Protein AF-A0A975A0Q0-F1 (afdb_monomer_lite)

Organism: NCBI:txid2810512

InterPro domains:
  IPR004027 SEC-C motif [PF02810] (6-23)

Radius of gyration: 30.04 Å; chains: 1; bounding box: 64×14×72 Å

Sequence (80 aa):
MNKPGRNEPCHCGSGKKYKHCHFKEDTKKNNSNKSLIIGGIIIVFIVVAALMAYLKSAQNGGRGPAPDGKVWSKEHGHYH

Structure (mmCIF, N/CA/C/O backbone):
data_AF-A0A975A0Q0-F1
#
_entry.id   AF-A0A975A0Q0-F1
#
loop_
_atom_site.group_PDB
_atom_site.id
_atom_site.type_symbol
_atom_site.label_atom_id
_atom_site.label_alt_id
_atom_site.label_comp_id
_atom_site.label_asym_id
_atom_site.label_entity_id
_atom_site.label_seq_id
_atom_site.pdbx_PDB_ins_code
_atom_site.Cartn_x
_atom_site.Cartn_y
_atom_site.Cartn_z
_atom_site.occupancy
_atom_site.B_iso_or_equiv
_atom_site.auth_seq_id
_atom_site.auth_comp_id
_atom_site.auth_asym_id
_atom_site.auth_atom_id
_atom_site.pdbx_PDB_model_num
ATOM 1 N N . MET A 1 1 ? -24.521 8.454 11.850 1.00 51.12 1 MET A N 1
ATOM 2 C CA . MET A 1 1 ? -24.607 8.249 13.314 1.00 51.12 1 MET A CA 1
ATOM 3 C C . MET A 1 1 ? -23.291 8.692 13.931 1.00 51.12 1 MET A C 1
ATOM 5 O O . MET A 1 1 ? -22.252 8.187 13.519 1.00 51.12 1 MET A O 1
ATOM 9 N N . ASN A 1 2 ? -23.314 9.675 14.833 1.00 66.00 2 ASN A N 1
ATOM 10 C CA . ASN A 1 2 ? -22.108 10.108 15.540 1.00 66.00 2 ASN A CA 1
ATOM 11 C C . ASN A 1 2 ? -21.666 9.005 16.503 1.00 66.00 2 ASN A C 1
ATOM 13 O O . ASN A 1 2 ? -22.489 8.442 17.221 1.00 66.00 2 ASN A O 1
ATOM 17 N N . LYS A 1 3 ? -20.374 8.665 16.483 1.00 69.06 3 LYS A N 1
ATOM 18 C CA . LYS A 1 3 ? -19.808 7.727 17.457 1.00 69.06 3 LYS A CA 1
ATOM 19 C C . LYS A 1 3 ? -19.926 8.372 18.841 1.00 69.06 3 LYS A C 1
ATOM 21 O O . LYS A 1 3 ? -19.569 9.548 18.945 1.00 69.06 3 LYS A O 1
ATOM 26 N N . PRO A 1 4 ? -20.394 7.644 19.870 1.00 85.50 4 PRO A N 1
ATOM 27 C CA . PRO A 1 4 ? -20.469 8.190 21.217 1.00 85.50 4 PRO A CA 1
ATOM 28 C C . PRO A 1 4 ? -19.099 8.725 21.643 1.00 85.50 4 PRO A C 1
ATOM 30 O O . PRO A 1 4 ? -18.049 8.150 21.330 1.00 85.50 4 PRO A O 1
ATOM 33 N N . GLY A 1 5 ? -19.101 9.857 22.338 1.00 86.00 5 GLY A N 1
ATOM 34 C CA . GLY A 1 5 ? -17.909 10.456 22.911 1.00 86.00 5 GLY A CA 1
ATOM 35 C C . GLY A 1 5 ? -17.231 9.492 23.886 1.00 86.00 5 GLY A C 1
ATOM 36 O O . GLY A 1 5 ? -17.869 8.678 24.548 1.00 86.00 5 GLY A O 1
ATOM 37 N N . ARG A 1 6 ? -15.901 9.581 24.021 1.00 90.25 6 ARG A N 1
ATOM 38 C CA . ARG A 1 6 ? -15.085 8.655 24.839 1.00 90.25 6 ARG A CA 1
ATOM 39 C C . ARG A 1 6 ? -15.624 8.462 26.276 1.00 90.25 6 ARG A C 1
ATOM 41 O O . ARG A 1 6 ? -15.497 7.374 26.837 1.00 90.25 6 ARG A O 1
ATOM 48 N N . ASN A 1 7 ? -16.191 9.509 26.878 1.00 92.75 7 ASN A N 1
ATOM 49 C CA . ASN A 1 7 ? -16.730 9.486 28.243 1.00 92.75 7 ASN A CA 1
ATOM 50 C C . ASN A 1 7 ? -18.250 9.231 28.327 1.00 92.75 7 ASN A C 1
ATOM 52 O O . ASN A 1 7 ? -18.748 9.108 29.443 1.00 92.75 7 ASN A O 1
ATOM 56 N N . GLU A 1 8 ? -18.965 9.141 27.203 1.00 92.31 8 GLU A N 1
ATOM 57 C CA . GLU A 1 8 ? -20.418 8.924 27.165 1.00 92.31 8 GLU A CA 1
ATOM 58 C C . GLU A 1 8 ? -20.794 7.460 27.459 1.00 92.31 8 GLU A C 1
ATOM 60 O O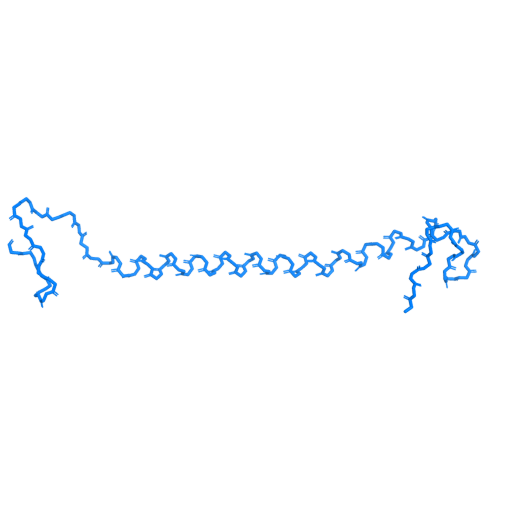 . GLU A 1 8 ? -19.927 6.580 27.372 1.00 92.31 8 GLU A O 1
ATOM 65 N N . PRO A 1 9 ? -22.059 7.166 27.821 1.00 93.19 9 PRO A N 1
ATOM 66 C CA . PRO A 1 9 ? -22.542 5.796 27.968 1.00 93.19 9 PRO A CA 1
ATOM 67 C C . PRO A 1 9 ? -22.324 4.978 26.691 1.00 93.19 9 PRO A C 1
ATOM 69 O O . PRO A 1 9 ? -22.509 5.462 25.575 1.00 93.19 9 PRO A O 1
ATOM 72 N N . CYS A 1 10 ? -21.916 3.720 26.842 1.00 92.62 10 CYS A N 1
ATOM 73 C CA . CYS A 1 10 ? -21.701 2.845 25.698 1.00 92.62 10 CYS A CA 1
ATOM 74 C C . CYS A 1 10 ? -23.033 2.415 25.060 1.00 92.62 10 CYS A C 1
ATOM 76 O O . CYS A 1 10 ? -23.975 2.036 25.754 1.00 92.62 10 CYS A O 1
ATOM 78 N N . HIS A 1 11 ? -23.070 2.385 23.726 1.00 91.19 11 HIS A N 1
ATOM 79 C CA . HIS A 1 11 ? -24.247 2.028 22.927 1.00 91.19 11 HIS A CA 1
ATOM 80 C C . HIS A 1 11 ? -24.720 0.569 23.083 1.00 91.19 11 HIS A C 1
ATOM 82 O O . HIS A 1 11 ? -25.775 0.217 22.571 1.0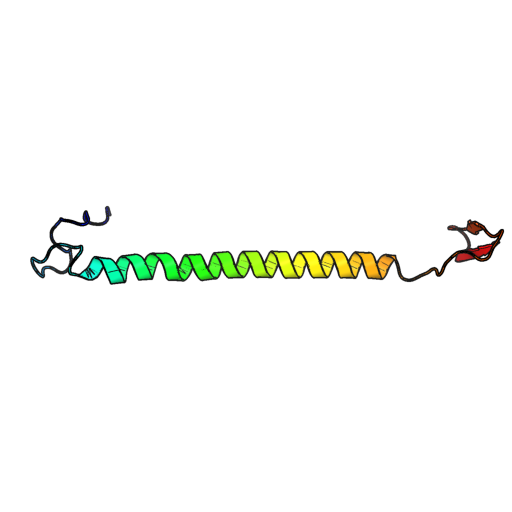0 91.19 11 HIS A O 1
ATOM 88 N N . CYS A 1 12 ? -23.963 -0.300 23.761 1.00 91.56 12 CYS A N 1
ATOM 89 C CA . CYS A 1 12 ? -24.365 -1.686 24.022 1.00 91.56 12 CYS A CA 1
ATOM 90 C C . CYS A 1 12 ? -25.343 -1.842 25.201 1.00 91.56 12 CYS A C 1
ATOM 92 O O . CYS A 1 12 ? -25.692 -2.964 25.548 1.00 91.56 12 CYS A O 1
ATOM 94 N N . GLY A 1 13 ? -25.723 -0.744 25.867 1.00 88.44 13 GLY A N 1
ATOM 95 C CA . GLY A 1 13 ? -26.648 -0.775 27.006 1.00 88.44 13 GLY A CA 1
ATOM 96 C C . GLY A 1 13 ? -26.019 -1.210 28.335 1.00 88.44 13 GLY A C 1
ATOM 97 O O . GLY A 1 13 ? -26.719 -1.331 29.330 1.00 88.44 13 GLY A O 1
ATOM 98 N N . SER A 1 14 ? -24.695 -1.397 28.400 1.00 90.31 14 SER A N 1
ATOM 99 C CA . SER A 1 14 ? -24.008 -1.852 29.624 1.00 90.31 14 SER A CA 1
ATOM 100 C C . SER A 1 14 ? -23.932 -0.818 30.758 1.00 90.31 14 SER A C 1
ATOM 102 O O . SER A 1 14 ? -23.411 -1.131 31.827 1.00 90.31 14 SER A O 1
ATOM 104 N N . GLY A 1 15 ? -24.332 0.436 30.516 1.00 89.50 15 GLY A N 1
ATOM 105 C CA . GLY A 1 15 ? -24.180 1.553 31.461 1.00 89.50 15 GLY A CA 1
ATOM 106 C C . GLY A 1 15 ? -22.731 2.018 31.695 1.00 89.50 15 GLY A C 1
ATOM 107 O O . GLY A 1 15 ? -22.500 3.040 32.337 1.00 89.50 15 GLY A O 1
ATOM 108 N N . LYS A 1 16 ? -21.729 1.313 31.154 1.00 92.38 16 LYS A N 1
ATOM 109 C CA . LYS A 1 16 ? -20.308 1.676 31.270 1.00 92.38 16 LYS A CA 1
ATOM 110 C C . LYS A 1 16 ? -19.956 2.814 30.307 1.00 92.38 16 LYS A C 1
ATOM 112 O O . LYS A 1 16 ? -20.513 2.909 29.214 1.00 92.38 16 LYS A O 1
ATOM 117 N N . LYS A 1 17 ? -18.966 3.644 30.671 1.00 93.00 17 LYS A N 1
ATOM 118 C CA . LYS A 1 17 ? -18.390 4.657 29.762 1.00 93.00 17 LYS A CA 1
ATOM 119 C C . LYS A 1 17 ? -17.829 3.975 28.512 1.00 93.00 17 LYS A C 1
ATOM 121 O O . LYS A 1 17 ? -17.146 2.957 28.634 1.00 93.00 17 LYS A O 1
ATOM 126 N N . TYR A 1 18 ? -18.032 4.565 27.337 1.00 93.69 18 TYR A N 1
ATOM 127 C CA . TYR A 1 18 ? -17.626 4.017 26.041 1.00 93.69 18 TYR A CA 1
ATOM 128 C C . TYR A 1 18 ? -16.147 3.595 26.014 1.00 93.69 18 TYR A C 1
ATOM 130 O O . TYR A 1 18 ? -15.834 2.480 25.595 1.00 93.69 18 TYR A O 1
ATOM 138 N N . LYS A 1 19 ? -15.245 4.404 26.593 1.00 90.44 19 LYS A N 1
ATOM 139 C CA . LYS A 1 19 ? -13.809 4.081 26.740 1.00 90.44 19 LYS A CA 1
ATOM 140 C C . LYS A 1 19 ? -13.476 2.788 27.487 1.00 90.44 19 LYS A C 1
ATOM 142 O O . LYS A 1 19 ? -12.402 2.237 27.269 1.00 90.44 19 LYS A O 1
ATOM 147 N N . HIS A 1 20 ? -14.355 2.337 28.377 1.00 93.69 20 HIS A N 1
ATOM 148 C CA . HIS A 1 20 ? -14.188 1.122 29.182 1.00 93.69 20 HIS A CA 1
ATOM 149 C C . HIS A 1 20 ? -15.022 -0.052 28.653 1.00 93.69 20 HIS A C 1
ATOM 151 O O . HIS A 1 20 ? -15.168 -1.063 29.334 1.00 93.69 20 HIS A O 1
ATOM 157 N N . CYS A 1 21 ? -15.589 0.091 27.458 1.00 92.62 21 CYS A N 1
ATOM 158 C CA . CYS A 1 21 ? -16.386 -0.926 26.797 1.00 92.62 21 CYS A CA 1
ATOM 159 C C . CYS A 1 21 ? -15.895 -1.059 25.342 1.00 92.62 21 CYS A C 1
ATOM 161 O O . CYS A 1 21 ? -14.716 -1.343 25.132 1.00 92.62 21 CYS A O 1
ATOM 163 N N . HIS A 1 22 ? -16.736 -0.786 24.345 1.00 91.38 22 HIS A N 1
ATOM 164 C CA . HIS A 1 22 ? -16.438 -1.034 22.927 1.00 91.38 22 HIS A CA 1
ATOM 165 C C . HIS A 1 22 ? -15.402 -0.095 22.273 1.00 91.38 22 HIS A C 1
ATOM 167 O O . HIS A 1 22 ? -15.013 -0.319 21.131 1.00 91.38 22 HIS A O 1
ATOM 173 N N . PHE A 1 23 ? -14.864 0.914 22.974 1.00 88.12 23 PHE A N 1
ATOM 174 C CA . PHE A 1 23 ? -13.916 1.873 22.381 1.00 88.12 23 PHE A CA 1
ATOM 175 C C . PHE A 1 23 ? -12.703 1.220 21.704 1.00 88.12 23 PHE A C 1
ATOM 177 O O . PHE A 1 23 ? -12.309 1.659 20.624 1.00 88.12 23 PHE A O 1
ATOM 184 N N . LYS A 1 24 ? -12.105 0.185 22.315 1.00 84.56 24 LYS A N 1
ATOM 185 C CA . LYS A 1 24 ? -10.935 -0.523 21.756 1.00 84.56 24 LYS A CA 1
ATOM 186 C C . LYS A 1 24 ? -11.290 -1.337 20.511 1.00 84.56 24 LYS A C 1
ATOM 188 O O . LYS A 1 24 ? -10.510 -1.387 19.564 1.00 84.56 24 LYS A O 1
ATOM 193 N N . GLU A 1 25 ? -12.457 -1.965 20.510 1.00 83.12 25 GLU A N 1
ATOM 194 C CA . GLU A 1 25 ? -12.931 -2.788 19.398 1.00 83.12 25 GLU A CA 1
ATOM 195 C C . GLU A 1 25 ? -13.288 -1.910 18.196 1.00 83.12 25 GLU A C 1
ATOM 197 O O . GLU A 1 25 ? -12.820 -2.161 17.085 1.00 83.12 25 GLU A O 1
ATOM 202 N N . ASP A 1 26 ? -13.989 -0.802 18.438 1.00 81.88 26 ASP A N 1
ATOM 203 C CA . ASP A 1 26 ? -14.381 0.155 17.403 1.00 81.88 26 ASP A CA 1
ATOM 204 C C . ASP A 1 26 ? -13.192 0.926 16.819 1.00 81.88 26 ASP A C 1
ATOM 206 O O . ASP A 1 26 ? -13.163 1.225 15.619 1.00 81.88 26 ASP A O 1
ATOM 210 N N . THR A 1 27 ? -12.168 1.226 17.629 1.00 78.00 27 THR A N 1
ATOM 211 C CA . THR A 1 27 ? -10.914 1.793 17.101 1.00 78.00 27 THR A CA 1
ATOM 212 C C . THR A 1 27 ? -10.142 0.777 16.267 1.00 78.00 27 THR A C 1
ATOM 214 O O . THR A 1 27 ? -9.625 1.134 15.207 1.00 78.00 27 THR A O 1
ATOM 217 N N . LYS A 1 28 ? -10.111 -0.497 16.676 1.00 71.00 28 LYS A N 1
ATOM 218 C CA . LYS A 1 28 ? -9.435 -1.566 15.926 1.00 71.00 28 LYS A CA 1
ATOM 219 C C . LYS A 1 28 ? -10.125 -1.866 14.589 1.00 71.00 28 LYS A C 1
ATOM 221 O O . LYS A 1 28 ? -9.440 -2.097 13.590 1.00 71.00 28 LYS A O 1
ATOM 226 N N . LYS A 1 29 ? -11.459 -1.792 14.536 1.00 66.69 29 LYS A N 1
ATOM 227 C CA . LYS A 1 29 ? -12.265 -2.038 13.324 1.00 66.69 29 LYS A CA 1
ATOM 228 C C . LYS A 1 29 ? -12.103 -0.950 12.249 1.00 66.69 29 LYS A C 1
ATOM 230 O O . LYS A 1 29 ? -12.214 -1.233 11.064 1.00 66.69 29 LYS A O 1
ATOM 235 N N . ASN A 1 30 ? -11.785 0.284 12.648 1.00 62.91 30 ASN A N 1
ATOM 236 C CA . ASN A 1 30 ? -11.512 1.404 11.729 1.00 62.91 30 ASN A CA 1
ATOM 237 C C . ASN A 1 30 ? -10.093 1.361 11.121 1.00 62.91 30 ASN A C 1
ATOM 239 O O . ASN A 1 30 ? -9.843 1.936 10.067 1.00 62.91 30 ASN A O 1
ATOM 243 N N . ASN A 1 31 ? -9.148 0.685 11.778 1.00 61.19 31 ASN A N 1
ATOM 244 C CA . ASN A 1 31 ? -7.766 0.581 11.296 1.00 61.19 31 ASN A CA 1
ATOM 245 C C . ASN A 1 31 ? -7.505 -0.653 10.420 1.00 61.19 31 ASN A C 1
ATOM 247 O O . ASN A 1 31 ? -6.487 -0.711 9.736 1.00 61.19 31 ASN A O 1
ATOM 251 N N . SER A 1 32 ? -8.408 -1.633 10.412 1.00 62.03 32 SER A N 1
ATOM 252 C CA . SER A 1 32 ? -8.190 -2.917 9.732 1.00 62.03 32 SER A CA 1
ATOM 253 C C . SER A 1 32 ? -8.354 -2.817 8.211 1.00 62.03 32 SER A C 1
ATOM 255 O O . SER A 1 32 ? -7.545 -3.357 7.466 1.00 62.03 32 SER A O 1
ATOM 257 N N . ASN A 1 33 ? -9.351 -2.074 7.730 1.00 62.50 33 ASN A N 1
ATOM 258 C CA . ASN A 1 33 ? -9.590 -1.869 6.297 1.00 62.50 33 ASN A CA 1
ATOM 259 C C . ASN A 1 33 ? -8.647 -0.824 5.674 1.00 62.50 33 ASN A C 1
ATOM 261 O O . ASN A 1 33 ? -8.206 -0.994 4.539 1.00 62.50 33 ASN A O 1
ATOM 265 N N . LYS A 1 34 ? -8.277 0.227 6.418 1.00 71.38 34 LYS A N 1
ATOM 266 C CA . LYS A 1 34 ? -7.327 1.243 5.933 1.00 71.38 34 LYS A CA 1
ATOM 267 C C . LYS A 1 34 ? -5.927 0.675 5.710 1.00 71.38 34 LYS A C 1
ATOM 269 O O . LYS A 1 34 ? -5.284 1.037 4.731 1.00 71.38 34 LYS A O 1
ATOM 274 N N . SER A 1 35 ? -5.483 -0.254 6.559 1.00 71.25 35 SER A N 1
ATOM 275 C CA . SER A 1 35 ? -4.173 -0.900 6.408 1.00 71.25 35 SER A CA 1
ATOM 276 C C . SER A 1 35 ? -4.063 -1.741 5.130 1.00 71.25 35 SER A C 1
ATOM 278 O O . SER A 1 35 ? -3.001 -1.765 4.514 1.00 71.25 35 SER A O 1
ATOM 280 N N . LEU A 1 36 ? -5.147 -2.400 4.705 1.00 75.12 36 LEU A N 1
ATOM 281 C CA . LEU A 1 36 ? -5.174 -3.195 3.472 1.00 75.12 36 LEU A CA 1
ATOM 282 C C . LEU A 1 36 ? -5.177 -2.316 2.217 1.00 75.12 36 LEU A C 1
ATOM 284 O O . LEU A 1 36 ? -4.468 -2.618 1.263 1.00 75.12 36 LEU A O 1
ATOM 288 N N . ILE A 1 37 ? -5.919 -1.204 2.231 1.00 83.81 37 ILE A N 1
ATOM 289 C CA . ILE A 1 37 ? -5.941 -0.248 1.113 1.00 83.81 37 ILE A CA 1
ATOM 290 C C . ILE A 1 37 ? -4.569 0.417 0.954 1.00 83.81 37 ILE A C 1
ATOM 292 O O . ILE A 1 37 ? -4.048 0.484 -0.155 1.00 83.81 37 ILE A O 1
ATOM 296 N N . ILE A 1 38 ? -3.949 0.856 2.056 1.00 86.38 38 ILE A N 1
ATOM 297 C CA . ILE A 1 38 ? -2.608 1.462 2.030 1.00 86.38 38 ILE A CA 1
ATOM 298 C C . ILE A 1 38 ? -1.565 0.443 1.550 1.00 86.38 38 ILE A C 1
ATOM 300 O O . ILE A 1 38 ? -0.766 0.762 0.673 1.00 86.38 38 ILE A O 1
ATOM 304 N N . GLY A 1 39 ? -1.605 -0.793 2.061 1.00 87.50 39 GLY A N 1
ATOM 305 C CA . GLY A 1 39 ? -0.728 -1.871 1.598 1.00 87.50 39 GLY A CA 1
ATOM 306 C C . GLY A 1 39 ? -0.907 -2.176 0.107 1.00 87.50 39 GLY A C 1
ATOM 307 O O . GLY A 1 39 ? 0.078 -2.274 -0.618 1.00 87.50 39 GLY A O 1
ATOM 308 N N . GLY A 1 40 ? -2.152 -2.242 -0.372 1.00 90.81 40 GLY A N 1
ATOM 309 C CA . GLY A 1 40 ? -2.465 -2.443 -1.788 1.00 90.81 40 GLY A CA 1
ATOM 310 C C . GLY A 1 40 ? -1.927 -1.324 -2.679 1.00 90.81 40 GLY A C 1
ATOM 311 O O . GLY A 1 40 ? -1.299 -1.605 -3.694 1.00 90.81 40 GLY A O 1
ATOM 312 N N . ILE A 1 41 ? -2.094 -0.061 -2.274 1.00 93.88 41 ILE A N 1
ATOM 313 C CA . ILE A 1 41 ? -1.562 1.099 -3.005 1.00 93.88 41 ILE A CA 1
ATOM 314 C C . ILE A 1 41 ? -0.030 1.034 -3.096 1.00 93.88 41 ILE A C 1
ATOM 316 O O . ILE A 1 41 ? 0.526 1.227 -4.174 1.00 93.88 41 ILE A O 1
ATOM 320 N N . ILE A 1 42 ? 0.658 0.713 -1.995 1.00 95.31 42 ILE A N 1
ATOM 321 C CA . ILE A 1 42 ? 2.123 0.575 -1.977 1.00 95.31 42 ILE A CA 1
ATOM 322 C C . ILE A 1 42 ? 2.578 -0.549 -2.915 1.00 95.31 42 ILE A C 1
ATOM 324 O O . ILE A 1 42 ? 3.496 -0.347 -3.707 1.00 95.31 42 ILE A O 1
ATOM 328 N N . ILE A 1 43 ? 1.919 -1.710 -2.871 1.00 95.88 43 ILE A N 1
ATOM 329 C CA . ILE A 1 43 ? 2.236 -2.841 -3.754 1.00 95.88 43 ILE A CA 1
ATOM 330 C C . ILE A 1 43 ? 2.037 -2.449 -5.22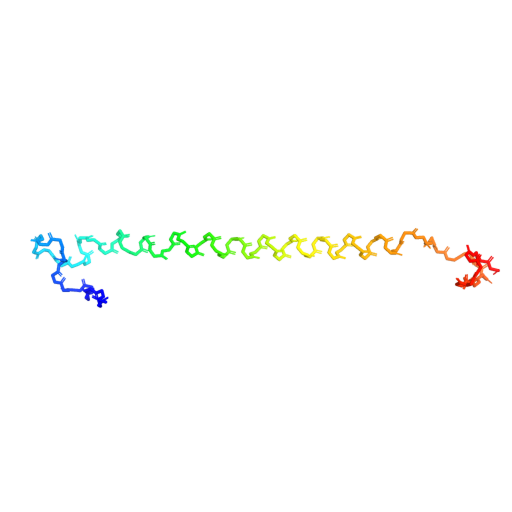1 1.00 95.88 43 ILE A C 1
ATOM 332 O O . ILE A 1 43 ? 2.911 -2.721 -6.041 1.00 95.88 43 ILE A O 1
ATOM 336 N N . VAL A 1 44 ? 0.943 -1.759 -5.555 1.00 96.44 44 VAL A N 1
ATOM 337 C CA . VAL A 1 44 ? 0.694 -1.264 -6.918 1.00 96.44 44 VAL A CA 1
ATOM 338 C C . VAL A 1 44 ? 1.808 -0.317 -7.364 1.00 96.44 44 VAL A C 1
ATOM 340 O O . VAL A 1 44 ? 2.342 -0.497 -8.455 1.00 96.44 44 VAL A O 1
ATOM 343 N N . PHE A 1 45 ? 2.224 0.637 -6.528 1.00 96.69 45 PHE A N 1
ATOM 344 C CA . PHE A 1 45 ? 3.334 1.532 -6.868 1.00 96.69 45 PHE A CA 1
ATOM 345 C C . PHE A 1 45 ? 4.657 0.786 -7.077 1.00 96.69 45 PHE A C 1
ATOM 347 O O . PHE A 1 45 ? 5.381 1.104 -8.019 1.00 96.69 45 PHE A O 1
ATOM 354 N N . ILE A 1 46 ? 4.960 -0.224 -6.256 1.00 97.25 46 ILE A N 1
ATOM 355 C CA . ILE A 1 46 ? 6.162 -1.058 -6.413 1.00 97.25 46 ILE A CA 1
ATOM 356 C C . ILE A 1 46 ? 6.112 -1.839 -7.731 1.00 97.25 46 ILE A C 1
ATOM 358 O O . ILE A 1 46 ? 7.093 -1.844 -8.473 1.00 97.25 46 ILE A O 1
ATOM 362 N N . VAL A 1 47 ? 4.973 -2.459 -8.055 1.00 97.44 47 VAL A N 1
ATOM 363 C CA . VAL A 1 47 ? 4.789 -3.214 -9.305 1.00 97.44 47 VAL A CA 1
ATOM 364 C C . VAL A 1 47 ? 4.901 -2.294 -10.519 1.00 97.44 47 VAL A C 1
ATOM 366 O O . VAL A 1 47 ? 5.589 -2.636 -11.478 1.00 97.44 47 VAL A O 1
ATOM 369 N N . VAL A 1 48 ? 4.292 -1.107 -10.473 1.00 97.25 48 VAL A N 1
ATOM 370 C CA . VAL A 1 48 ? 4.392 -0.107 -11.547 1.00 97.25 48 VAL A CA 1
ATOM 371 C C . VAL A 1 48 ? 5.834 0.376 -11.712 1.00 97.25 48 VAL A C 1
ATOM 373 O O . VAL A 1 48 ? 6.325 0.440 -12.836 1.00 97.25 48 VAL A O 1
ATOM 376 N N . ALA A 1 49 ? 6.547 0.667 -10.622 1.00 96.94 49 ALA A N 1
ATOM 377 C CA . ALA A 1 49 ? 7.949 1.078 -10.680 1.00 96.94 49 ALA A CA 1
ATOM 378 C C . ALA A 1 49 ? 8.852 -0.028 -11.253 1.00 96.94 49 ALA A C 1
ATOM 380 O O . ALA A 1 49 ? 9.688 0.247 -12.116 1.00 96.94 49 ALA A O 1
ATOM 381 N N . ALA A 1 50 ? 8.653 -1.279 -10.828 1.00 96.50 50 ALA A N 1
ATOM 382 C CA . ALA A 1 50 ? 9.374 -2.435 -11.353 1.00 96.50 50 ALA A CA 1
ATOM 383 C C . ALA A 1 50 ? 9.080 -2.662 -12.845 1.00 96.50 50 ALA A C 1
ATOM 385 O O . ALA A 1 50 ? 10.005 -2.886 -13.625 1.00 96.50 50 ALA A O 1
ATOM 386 N N . LEU A 1 51 ? 7.816 -2.530 -13.263 1.00 95.81 51 LEU A N 1
ATOM 387 C CA . LEU A 1 51 ? 7.418 -2.608 -14.668 1.00 95.81 51 LEU A CA 1
ATOM 388 C C . LEU A 1 51 ? 8.078 -1.500 -15.498 1.00 95.81 51 LEU A C 1
ATOM 390 O O . LEU A 1 51 ? 8.642 -1.779 -16.551 1.00 95.81 51 LEU A O 1
ATOM 394 N N . MET A 1 52 ? 8.072 -0.255 -15.019 1.00 95.00 52 MET A N 1
ATOM 395 C CA . MET A 1 52 ? 8.727 0.868 -15.702 1.00 95.00 52 MET A CA 1
ATOM 396 C C . MET A 1 52 ? 10.241 0.656 -15.831 1.00 95.00 52 MET A C 1
ATOM 398 O O . MET A 1 52 ? 10.815 0.928 -16.887 1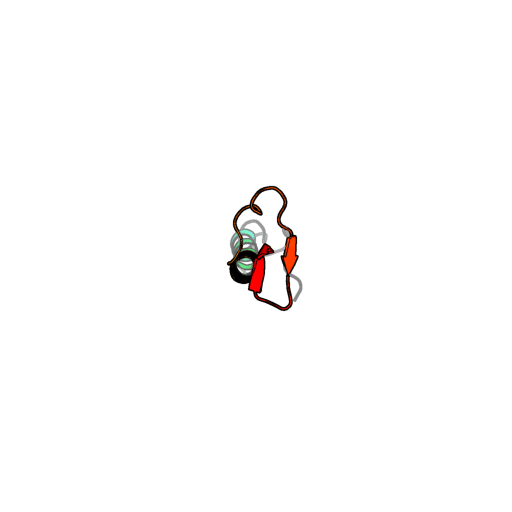.00 95.00 52 MET A O 1
ATOM 402 N N . ALA A 1 53 ? 10.895 0.128 -14.791 1.00 93.94 53 ALA A N 1
ATOM 403 C CA . ALA A 1 53 ? 12.310 -0.235 -14.841 1.00 93.94 53 ALA A CA 1
ATOM 404 C C . ALA A 1 53 ? 12.581 -1.349 -15.866 1.00 93.94 53 ALA A C 1
ATOM 406 O O . ALA A 1 53 ? 13.522 -1.240 -16.654 1.00 93.94 53 ALA A O 1
ATOM 407 N N . TYR A 1 54 ? 11.730 -2.378 -15.907 1.00 92.56 54 TYR A N 1
ATOM 408 C CA . TYR A 1 54 ? 11.815 -3.463 -16.883 1.00 92.56 54 TYR A CA 1
ATOM 409 C C . TYR A 1 54 ? 11.645 -2.957 -18.321 1.00 92.56 54 TYR A C 1
ATOM 411 O O . TYR A 1 54 ? 12.480 -3.254 -19.172 1.00 92.56 54 TYR A O 1
ATOM 419 N N . LEU A 1 55 ? 10.629 -2.130 -18.589 1.00 90.06 55 LEU A N 1
ATOM 420 C CA . LEU A 1 55 ? 10.392 -1.546 -19.914 1.00 90.06 55 LEU A CA 1
ATOM 421 C C . LEU A 1 55 ? 11.564 -0.660 -20.367 1.00 90.06 55 LEU A C 1
ATOM 423 O O . LEU A 1 55 ? 12.006 -0.759 -21.513 1.00 90.06 55 LEU A O 1
ATOM 427 N N . LYS A 1 56 ? 12.134 0.145 -19.459 1.00 87.50 56 LYS A N 1
ATOM 428 C CA . LYS A 1 56 ? 13.348 0.931 -19.733 1.00 87.50 56 LYS A CA 1
ATOM 429 C C . LYS A 1 56 ? 14.546 0.029 -20.042 1.00 87.50 56 LYS A C 1
ATOM 431 O O . LYS A 1 56 ? 15.307 0.313 -20.962 1.00 87.50 56 LYS A O 1
ATOM 436 N N . SER A 1 57 ? 14.716 -1.063 -19.299 1.00 80.88 57 SER A N 1
ATOM 437 C CA . SER A 1 57 ? 15.769 -2.049 -19.560 1.00 80.88 57 SER A CA 1
ATOM 438 C C . SER A 1 57 ? 15.587 -2.749 -20.910 1.00 80.88 57 SER A C 1
ATOM 440 O O . SER A 1 57 ? 16.568 -2.946 -21.620 1.00 80.88 57 SER A O 1
ATOM 442 N N . ALA A 1 58 ? 14.353 -3.083 -21.291 1.00 78.50 58 ALA A N 1
ATOM 443 C CA . ALA A 1 58 ? 14.039 -3.729 -22.563 1.00 78.50 58 ALA A CA 1
ATOM 444 C C . ALA A 1 58 ? 14.367 -2.834 -23.773 1.00 78.50 58 ALA A C 1
ATOM 446 O O . ALA A 1 58 ? 14.873 -3.325 -24.778 1.00 78.50 58 ALA A O 1
ATOM 447 N N . GLN A 1 59 ? 14.165 -1.514 -23.668 1.00 67.38 59 GLN A 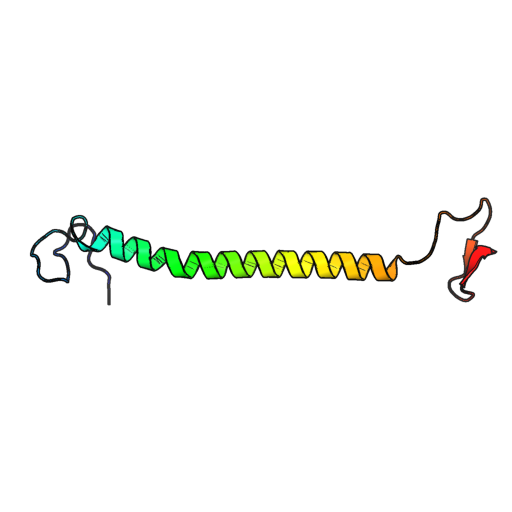N 1
ATOM 448 C CA . GLN A 1 59 ? 14.609 -0.561 -24.697 1.00 67.38 59 GLN A CA 1
ATOM 449 C C . GLN A 1 59 ? 16.133 -0.368 -24.737 1.00 67.38 59 GLN A C 1
ATOM 451 O O . GLN A 1 59 ? 16.688 -0.094 -25.798 1.00 67.38 59 GLN A O 1
ATOM 456 N N . ASN A 1 60 ? 16.826 -0.545 -23.609 1.00 60.38 60 ASN A N 1
ATOM 457 C CA . ASN A 1 60 ? 18.288 -0.449 -23.532 1.00 60.38 60 ASN A CA 1
ATOM 458 C C . ASN A 1 60 ? 19.007 -1.743 -23.964 1.00 60.38 60 ASN A C 1
ATOM 460 O O . ASN A 1 60 ? 20.219 -1.862 -23.785 1.00 60.38 60 ASN A O 1
ATOM 464 N N . GLY A 1 61 ? 18.283 -2.703 -24.549 1.00 57.41 61 GLY A N 1
ATOM 465 C CA . GLY A 1 61 ? 18.776 -4.008 -24.990 1.00 57.41 61 GLY A CA 1
ATOM 466 C C . GLY A 1 61 ? 19.726 -3.997 -26.192 1.00 57.41 61 GLY A C 1
ATOM 467 O O . GLY A 1 61 ? 19.648 -4.890 -27.029 1.00 57.41 61 GLY A O 1
ATOM 468 N N . GLY A 1 62 ? 20.634 -3.029 -26.314 1.00 60.97 62 GLY A N 1
ATOM 469 C CA . GLY A 1 62 ? 21.647 -3.117 -27.359 1.00 60.97 62 GLY A CA 1
ATOM 470 C C . GLY A 1 62 ? 22.463 -1.863 -27.582 1.00 60.97 62 GLY A C 1
ATOM 471 O O . GLY A 1 62 ? 22.238 -1.160 -28.564 1.00 60.97 62 GLY A O 1
ATOM 472 N N . ARG A 1 63 ? 23.468 -1.648 -26.731 1.00 63.28 63 ARG A N 1
ATOM 473 C CA .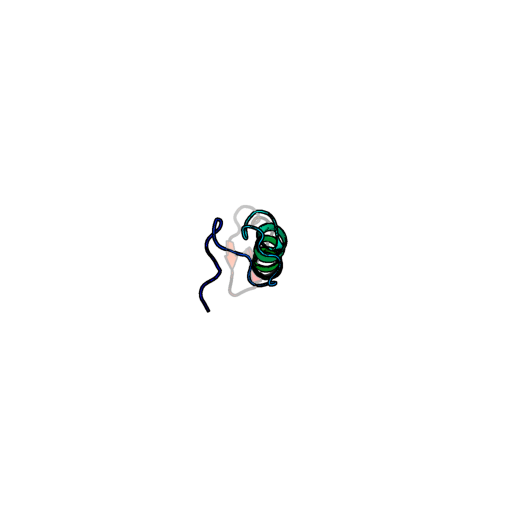 ARG A 1 63 ? 24.860 -1.558 -27.190 1.00 63.28 63 ARG A CA 1
ATOM 474 C C . ARG A 1 63 ? 25.822 -1.449 -26.026 1.00 63.28 63 ARG A C 1
ATOM 476 O O . ARG A 1 63 ? 25.635 -0.624 -25.138 1.00 63.28 63 ARG A O 1
ATOM 483 N N . GLY A 1 64 ? 26.861 -2.277 -26.072 1.00 66.81 64 GLY A N 1
ATOM 484 C CA . GLY A 1 64 ? 28.066 -2.033 -25.293 1.00 66.81 64 GLY A CA 1
ATOM 485 C C . GLY A 1 64 ? 28.681 -0.670 -25.643 1.00 66.81 64 GLY A C 1
ATOM 486 O O . GLY A 1 64 ? 28.211 0.003 -26.566 1.00 66.81 64 GLY A O 1
ATOM 487 N N . PRO A 1 65 ? 29.718 -0.240 -24.908 1.00 71.88 65 PRO A N 1
ATOM 488 C CA . PRO A 1 65 ? 30.441 0.980 -25.247 1.00 71.88 65 PRO A CA 1
ATOM 489 C C . PRO A 1 65 ? 30.847 0.965 -26.726 1.00 71.88 65 PRO A C 1
ATOM 491 O O . PRO A 1 65 ? 31.192 -0.084 -27.277 1.00 71.88 65 PRO A O 1
ATOM 494 N N . ALA A 1 66 ? 30.748 2.127 -27.375 1.00 71.88 66 ALA A N 1
ATOM 495 C CA . ALA A 1 66 ? 31.171 2.270 -28.760 1.00 71.88 66 ALA A CA 1
ATOM 496 C C . ALA A 1 66 ? 32.652 1.885 -28.890 1.00 71.88 66 ALA A C 1
ATOM 498 O O . ALA A 1 66 ? 33.441 2.311 -28.047 1.00 71.88 66 ALA A O 1
ATOM 499 N N . PRO A 1 67 ? 33.043 1.102 -29.911 1.00 77.94 67 PRO A N 1
ATOM 500 C CA . PRO A 1 67 ? 34.451 0.936 -30.243 1.00 77.94 67 PRO A CA 1
ATOM 501 C C . PRO A 1 67 ? 35.100 2.305 -30.488 1.00 77.94 67 PRO A C 1
ATOM 503 O O . PRO A 1 67 ? 34.457 3.190 -31.062 1.00 77.94 67 PRO A O 1
ATOM 506 N N . ASP A 1 68 ? 36.356 2.477 -30.069 1.00 84.56 68 ASP A N 1
ATOM 507 C CA . ASP A 1 68 ? 37.070 3.750 -30.201 1.00 84.56 68 ASP A CA 1
ATOM 508 C C . ASP A 1 68 ? 37.039 4.270 -31.646 1.00 84.56 68 ASP A C 1
ATOM 510 O O . ASP A 1 68 ? 37.337 3.552 -32.602 1.00 84.56 68 ASP A O 1
ATOM 514 N N . GLY A 1 69 ? 36.645 5.538 -31.795 1.00 83.38 69 GLY A N 1
ATOM 515 C CA . GLY A 1 69 ? 36.554 6.225 -33.085 1.00 83.38 69 GLY A CA 1
ATOM 516 C C . GLY A 1 69 ? 35.295 5.937 -33.906 1.00 83.38 69 GLY A C 1
ATOM 517 O O . GLY A 1 69 ? 35.170 6.498 -34.993 1.00 83.38 69 GLY A O 1
ATOM 518 N N . LYS A 1 70 ? 34.356 5.116 -33.414 1.00 78.94 70 LYS A N 1
ATOM 519 C CA . LYS A 1 70 ? 33.144 4.753 -34.160 1.00 78.94 70 LYS A CA 1
ATOM 520 C C . LYS A 1 70 ? 31.880 5.451 -33.675 1.00 78.94 70 LYS A C 1
ATOM 522 O O . LYS A 1 70 ? 31.620 5.551 -32.476 1.00 78.94 70 LYS A O 1
ATOM 527 N N . VAL A 1 71 ? 31.031 5.864 -34.616 1.00 82.19 71 VAL A N 1
ATOM 528 C CA . VAL A 1 71 ? 29.723 6.480 -34.329 1.00 82.19 71 VAL A CA 1
ATOM 529 C C . VAL A 1 71 ? 28.589 5.507 -34.644 1.00 82.19 71 VAL A C 1
ATOM 531 O O . VAL A 1 71 ? 28.624 4.777 -35.633 1.00 82.19 71 VAL A O 1
ATOM 534 N N . TRP A 1 72 ? 27.568 5.456 -33.785 1.00 83.69 72 TRP A N 1
ATOM 535 C CA . TRP A 1 72 ? 26.406 4.602 -34.031 1.00 83.69 72 TRP A CA 1
ATOM 536 C C . TRP A 1 72 ? 25.450 5.234 -35.045 1.00 83.69 72 TRP A C 1
ATOM 538 O O . TRP A 1 72 ? 24.918 6.317 -34.789 1.00 83.69 72 TRP A O 1
ATOM 548 N N . SER A 1 73 ? 25.130 4.517 -36.125 1.00 79.88 73 SER A N 1
ATOM 549 C CA . SER A 1 73 ? 24.051 4.914 -37.031 1.00 79.88 73 SER A CA 1
ATOM 550 C C . SER A 1 73 ? 22.719 4.315 -36.577 1.00 79.88 73 SER A C 1
ATOM 552 O O . SER A 1 73 ? 22.516 3.100 -36.610 1.00 79.88 73 SER A O 1
ATOM 554 N N . LYS A 1 74 ? 21.776 5.175 -36.164 1.00 81.19 74 LYS A N 1
ATOM 555 C CA . LYS A 1 74 ? 20.404 4.748 -35.825 1.00 81.19 74 LYS A CA 1
ATOM 556 C C . LYS A 1 74 ? 19.671 4.131 -37.019 1.00 81.19 74 LYS A C 1
ATOM 558 O O . LYS A 1 74 ? 18.815 3.286 -36.797 1.00 81.19 74 LYS A O 1
ATOM 563 N N . GLU A 1 75 ? 20.026 4.531 -38.237 1.00 81.12 75 GLU A N 1
ATOM 564 C CA . GLU A 1 75 ? 19.409 4.073 -39.488 1.00 81.12 75 GLU A CA 1
ATOM 565 C C . GLU A 1 75 ? 19.852 2.658 -39.871 1.00 81.12 75 GLU A C 1
ATOM 567 O O . GLU A 1 75 ? 19.047 1.881 -40.374 1.00 81.12 75 GLU A O 1
ATOM 572 N N . HIS A 1 76 ? 21.109 2.303 -39.589 1.00 78.94 76 HIS A N 1
ATOM 573 C CA . HIS A 1 76 ? 21.700 1.062 -40.095 1.00 78.94 76 HIS A CA 1
ATOM 574 C C . HIS A 1 76 ? 21.953 -0.016 -39.042 1.00 78.94 76 HIS A C 1
ATOM 576 O O . HIS A 1 76 ? 22.422 -1.104 -39.378 1.00 78.94 76 HIS A O 1
ATOM 582 N N . GLY A 1 77 ? 21.680 0.248 -37.765 1.00 77.50 77 GLY A N 1
ATOM 583 C CA . GLY A 1 77 ? 21.829 -0.789 -36.747 1.00 77.50 77 GLY A CA 1
ATOM 584 C C . GLY A 1 77 ? 23.280 -1.247 -36.520 1.00 77.50 77 GLY A C 1
ATOM 585 O O . GLY A 1 77 ? 23.478 -2.333 -35.978 1.00 77.50 77 GLY A O 1
ATOM 586 N N . HIS A 1 78 ? 24.290 -0.459 -36.915 1.00 79.25 78 HIS A N 1
ATOM 587 C CA . HIS A 1 78 ? 25.707 -0.767 -36.695 1.00 79.25 78 HIS A CA 1
ATOM 588 C C . HIS A 1 78 ? 26.575 0.486 -36.462 1.00 79.25 78 HIS A C 1
ATOM 590 O O . HIS A 1 78 ? 26.150 1.627 -36.673 1.00 79.25 78 HIS A O 1
ATOM 596 N N . TYR A 1 79 ? 27.796 0.256 -35.968 1.00 82.81 79 TYR A N 1
ATOM 597 C CA . TYR A 1 79 ? 28.845 1.269 -35.842 1.00 82.81 79 TYR A CA 1
ATOM 598 C C . TYR A 1 79 ? 29.582 1.445 -37.172 1.00 82.81 79 TYR A C 1
ATOM 600 O O . TYR A 1 79 ? 30.012 0.444 -37.750 1.00 82.81 79 TYR A O 1
ATOM 608 N N . HIS A 1 80 ? 29.788 2.691 -37.598 1.00 73.00 80 HIS A N 1
ATOM 609 C CA . HIS A 1 80 ? 30.737 3.024 -38.665 1.00 73.00 80 HIS A CA 1
ATOM 610 C C . HIS A 1 80 ? 32.110 3.280 -38.057 1.00 73.00 80 HIS A C 1
ATOM 612 O O . HIS A 1 80 ? 32.167 4.096 -37.112 1.00 73.00 80 HIS A O 1
#

Secondary structure (DSSP, 8-state):
-PPPPTTSBPTTSS-SBGGGTTHHHHHHHHHHHHHHHHHHHHHHHHHHHHHHHHHHHHHT-S-PSPPTT--EETTTTEE-

pLDDT: mean 82.59, std 11.67, range [51.12, 97.44]

Foldseek 3Di:
DDQDDQQDQDPVPPRHRVVVPCPVVVVVVVVPVVVVVVVVVVVVVVVVVVVVVVVVVVVVPDDDPDDPPWDDDPVPRDTD